Protein AF-U5Q0B5-F1 (afdb_monomer)

Nearest PDB structures (foldseek):
  4e53-assembly2_B  TM=5.653E-01  e=2.536E-11  Mus musculus
  1niw-assembly3_E  TM=5.092E-01  e=6.511E-11  Rattus norvegicus
  5dow-assembly3_E  TM=4.944E-01  e=7.383E-11  Homo sapiens
  3g43-assembly1_C  TM=4.652E-01  e=4.755E-11  Homo sapiens
  2kne-assembly1_A  TM=4.342E-01  e=1.300E-10  Homo sapiens

Solvent-accessible surface area (backbone atoms only — not comparable to full-atom values): 6148 Å² total; per-residue (Å²): 112,44,41,58,68,56,52,50,52,52,40,45,73,73,74,41,85,78,51,74,65,56,39,47,51,61,40,63,76,46,30,84,84,69,79,79,38,35,40,71,73,34,46,49,53,48,49,58,51,46,62,61,58,72,70,29,67,60,61,58,47,55,55,45,52,69,35,21,78,85,67,80,85,58,69,45,74,69,36,48,53,51,46,42,61,69,72,67,54,81,73,48,71,70,60,51,54,50,56,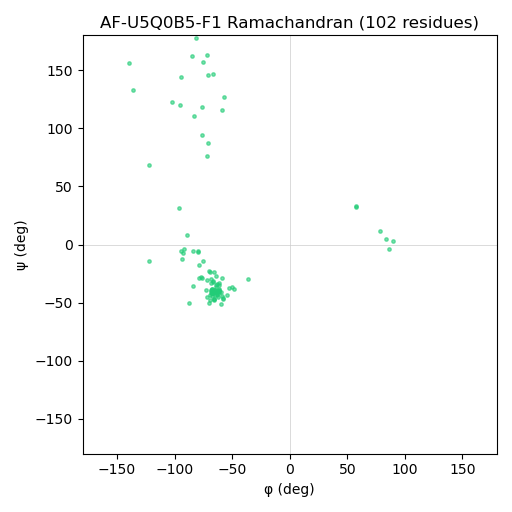54,63,73,74,107

Foldseek 3Di:
DAALVNVQVVCVVVVHHDDSVVSQVLCVVQVPVPPRGADPVSVVVSVVVVVVCVVPPVVVVVVVCQQCVVPPVDRDLVSNVVSCVVVVPPPDPVNSVVVVVVVD

InterPro domains:
  IPR002048 EF-hand domain [PF13405] (59-88)
  IPR002048 EF-hand domain [PF13833] (1-49)
  IPR002048 EF-hand domain [PS50222] (18-53)
  IPR002048 EF-hand domain [PS50222] (55-90)
  IPR002048 EF-hand domain [SM00054] (22-50)
  IPR002048 EF-hand domain [SM00054] (59-87)
  IPR002048 EF-hand domain [cd00051] (2-48)
  IPR011992 EF-hand domain pair [SSF47473] (2-103)
  IPR018247 EF-Hand 1, calcium-binding site [PS00018] (31-43)
  IPR018247 EF-Hand 1, calcium-binding site [PS00018] (68-80)
  IPR050230 Calmodulin/Myosin light chain/Troponin C-like [PTHR23048] (1-103)

Sequence (104 aa):
QITTKELGTVMRSLGQNPSESELQDMINEVDADNNGTIDFPEFLTMMARKMKDTDSEEEIREAFKVFDRDNNGFISAAELRHVMTSIGEKLTDDGFYEMIREAE

pLDDT: mean 73.22, std 9.58, range [50.31, 88.12]

Radius of gyration: 20.81 Å; Cα contacts (8 Å, |Δi|>4): 68; chains: 1; bounding box: 41×22×54 Å

Structure (mmCIF, N/CA/C/O backbone):
data_AF-U5Q0B5-F1
#
_entry.id   AF-U5Q0B5-F1
#
loop_
_atom_site.group_PDB
_atom_site.id
_atom_site.type_symbol
_atom_site.label_atom_id
_atom_site.label_alt_id
_atom_site.label_comp_id
_atom_site.label_asym_id
_atom_site.label_entity_id
_atom_site.label_seq_id
_atom_site.pdbx_PDB_ins_code
_atom_site.Cartn_x
_atom_site.Cartn_y
_atom_site.Cartn_z
_atom_site.occupancy
_atom_site.B_iso_or_equiv
_atom_site.auth_seq_id
_atom_site.auth_comp_id
_atom_site.auth_asym_id
_atom_site.auth_atom_id
_atom_site.pdbx_PDB_model_num
ATOM 1 N N . GLN A 1 1 ? -18.961 6.735 15.222 1.00 72.88 1 GLN A N 1
ATOM 2 C CA . GLN A 1 1 ? -18.590 5.349 15.539 1.00 72.88 1 GLN A CA 1
ATOM 3 C C . GLN A 1 1 ? -18.920 4.524 14.316 1.00 72.88 1 GLN A C 1
ATOM 5 O O . GLN A 1 1 ? -20.051 4.593 13.853 1.00 72.88 1 GLN A O 1
ATOM 10 N N . ILE A 1 2 ? -17.909 3.887 13.742 1.00 77.50 2 ILE A N 1
ATOM 11 C CA . ILE A 1 2 ? -17.951 3.075 12.531 1.00 77.50 2 ILE A CA 1
ATOM 12 C C . ILE A 1 2 ? -17.937 1.624 12.990 1.00 77.50 2 ILE A C 1
ATOM 14 O O . ILE A 1 2 ? -17.033 1.186 13.699 1.00 77.50 2 ILE A O 1
ATOM 18 N N . THR A 1 3 ? -18.954 0.879 12.593 1.00 82.88 3 THR A N 1
ATOM 19 C CA . THR A 1 3 ? -19.077 -0.548 12.897 1.00 82.88 3 THR A CA 1
ATOM 20 C C . THR A 1 3 ? -18.325 -1.409 11.877 1.00 82.88 3 THR A C 1
ATOM 22 O O . THR A 1 3 ? -18.074 -0.977 10.749 1.00 82.88 3 THR A O 1
ATOM 25 N N . THR A 1 4 ? -18.042 -2.673 12.217 1.00 82.25 4 THR A N 1
ATOM 26 C CA . THR A 1 4 ? -17.486 -3.681 11.282 1.00 82.25 4 THR A CA 1
ATOM 27 C C . THR A 1 4 ? -18.245 -3.740 9.955 1.00 82.25 4 THR A C 1
ATOM 29 O O . THR A 1 4 ? -17.649 -3.858 8.883 1.00 82.25 4 THR A O 1
ATOM 32 N N . LYS A 1 5 ? -19.575 -3.607 10.001 1.00 83.31 5 LYS A N 1
ATOM 33 C CA . LYS A 1 5 ? -20.444 -3.626 8.816 1.00 83.31 5 LYS A CA 1
ATOM 34 C C . LYS A 1 5 ? -20.245 -2.409 7.917 1.00 83.31 5 LYS A C 1
ATOM 36 O O . LYS A 1 5 ? -20.224 -2.548 6.691 1.00 83.31 5 LYS A O 1
ATOM 41 N N . GLU A 1 6 ? -20.115 -1.229 8.511 1.00 83.19 6 GLU A N 1
ATOM 42 C CA . GLU A 1 6 ? -19.875 0.015 7.777 1.00 83.19 6 GLU A CA 1
ATOM 43 C C . GLU A 1 6 ? -18.473 0.016 7.168 1.00 83.19 6 GLU A C 1
ATOM 45 O O . GLU A 1 6 ? -18.335 0.286 5.974 1.00 83.19 6 GLU A O 1
ATOM 50 N N . LEU A 1 7 ? -17.462 -0.417 7.930 1.00 80.88 7 LEU A N 1
ATOM 51 C CA . LEU A 1 7 ? -16.097 -0.598 7.433 1.00 80.88 7 LEU A CA 1
ATOM 52 C C . LEU A 1 7 ? -16.052 -1.572 6.244 1.00 80.88 7 LEU A C 1
ATOM 54 O O . LEU A 1 7 ? -15.496 -1.252 5.194 1.00 80.88 7 LEU A O 1
ATOM 58 N N . GLY A 1 8 ? -16.720 -2.723 6.356 1.00 81.62 8 GLY A N 1
ATOM 59 C CA . GLY A 1 8 ? -16.806 -3.700 5.271 1.00 81.62 8 GLY A CA 1
ATOM 60 C C . GLY A 1 8 ? -17.526 -3.176 4.029 1.00 81.62 8 GLY A C 1
ATOM 61 O O . GLY A 1 8 ? -17.159 -3.521 2.908 1.00 81.62 8 GLY A O 1
ATOM 62 N N . THR A 1 9 ? -18.535 -2.320 4.203 1.00 83.38 9 THR A N 1
ATOM 63 C CA . THR A 1 9 ? -19.243 -1.686 3.079 1.00 83.38 9 THR A CA 1
ATOM 64 C C . THR A 1 9 ? -18.330 -0.720 2.327 1.00 83.38 9 THR A C 1
ATOM 66 O O . THR A 1 9 ? -18.306 -0.734 1.094 1.00 83.38 9 THR A O 1
ATOM 69 N N . VAL A 1 10 ? -17.531 0.066 3.052 1.00 79.00 10 VAL A N 1
ATOM 70 C CA . VAL A 1 10 ? -16.546 0.977 2.455 1.00 79.00 10 VAL A CA 1
ATOM 71 C C . VAL A 1 10 ? -15.452 0.193 1.730 1.00 79.00 10 VAL A C 1
ATOM 73 O O . VAL A 1 10 ? -15.172 0.482 0.571 1.00 79.00 10 VAL A O 1
ATOM 76 N N . MET A 1 11 ? -14.887 -0.849 2.346 1.00 76.19 11 MET A N 1
ATOM 77 C CA . MET A 1 11 ? -13.821 -1.648 1.725 1.00 76.19 11 MET A CA 1
ATOM 78 C C . MET A 1 11 ? -14.284 -2.372 0.456 1.00 76.19 11 MET A C 1
ATOM 80 O O . MET A 1 11 ? -13.583 -2.329 -0.554 1.00 76.19 11 MET A O 1
ATOM 84 N N . ARG A 1 12 ? -15.502 -2.928 0.459 1.00 81.75 12 ARG A N 1
ATOM 85 C CA . ARG A 1 12 ? -16.125 -3.497 -0.750 1.00 81.75 12 ARG A CA 1
ATOM 86 C C . ARG A 1 12 ? -16.388 -2.467 -1.837 1.00 81.75 12 ARG A C 1
ATOM 88 O O . ARG A 1 12 ? -16.212 -2.774 -3.012 1.00 81.75 12 ARG A O 1
ATOM 95 N N . SER A 1 13 ? -16.734 -1.239 -1.463 1.00 69.69 13 SER A N 1
ATOM 96 C CA . SER A 1 13 ? -16.897 -0.140 -2.425 1.00 69.69 13 SER A CA 1
ATOM 97 C C . SER A 1 13 ? -15.564 0.319 -3.032 1.00 69.69 13 SER A C 1
ATOM 99 O O . SER A 1 13 ? -15.553 0.853 -4.136 1.00 69.69 13 SER A O 1
ATOM 101 N N . LEU A 1 14 ? -14.444 0.067 -2.347 1.00 72.06 14 LEU A N 1
ATOM 102 C CA . LEU A 1 14 ? -13.0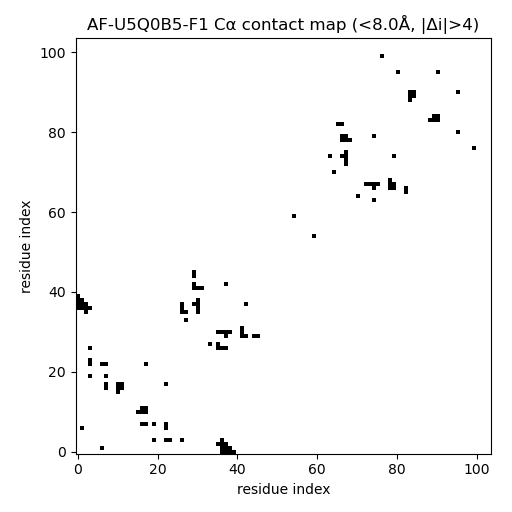77 0.306 -2.828 1.00 72.06 14 LEU A CA 1
ATOM 103 C C . LEU A 1 14 ? -12.486 -0.901 -3.587 1.00 72.06 14 LEU A C 1
ATOM 105 O O . LEU A 1 14 ? -11.301 -0.908 -3.901 1.00 72.06 14 LEU A O 1
ATOM 109 N N . GLY A 1 15 ? -13.294 -1.928 -3.880 1.00 75.88 15 GLY A N 1
ATOM 110 C CA . GLY A 1 15 ? -12.875 -3.113 -4.639 1.00 75.88 15 GLY A CA 1
ATOM 111 C C . GLY A 1 15 ? -12.179 -4.202 -3.815 1.00 75.88 15 GLY A C 1
ATOM 112 O O . GLY A 1 15 ? -11.739 -5.202 -4.376 1.00 75.88 15 GLY A O 1
ATOM 113 N N . GLN A 1 16 ? -12.095 -4.046 -2.493 1.00 77.31 16 GLN A N 1
ATOM 114 C CA . GLN A 1 16 ? -11.525 -5.044 -1.584 1.00 77.31 16 GLN A CA 1
ATOM 115 C C . GLN A 1 16 ? -12.633 -5.934 -1.013 1.00 77.31 16 GLN A C 1
ATOM 117 O O . GLN A 1 16 ? -13.715 -5.446 -0.713 1.00 77.31 16 GLN A O 1
ATOM 122 N N . ASN A 1 17 ? -12.395 -7.228 -0.792 1.00 82.44 17 ASN A N 1
ATOM 123 C CA . ASN A 1 17 ? -13.416 -8.119 -0.222 1.00 82.44 17 ASN A CA 1
ATOM 124 C C . ASN A 1 17 ? -12.952 -8.789 1.083 1.00 82.44 17 ASN A C 1
ATOM 126 O O . ASN A 1 17 ? -12.732 -10.000 1.087 1.00 82.44 17 ASN A O 1
ATOM 130 N N . PRO A 1 18 ? -12.795 -8.016 2.175 1.00 83.25 18 PRO A N 1
ATOM 131 C CA . PRO A 1 18 ? -12.374 -8.559 3.460 1.00 83.25 18 PRO A CA 1
ATOM 132 C C . PRO A 1 18 ? -13.477 -9.411 4.103 1.00 83.25 18 PRO A C 1
ATOM 134 O O . PRO A 1 18 ? -14.676 -9.119 3.990 1.00 83.25 18 PRO A O 1
ATOM 137 N N . SER A 1 19 ? -13.054 -10.457 4.803 1.00 88.12 19 SER A N 1
ATOM 138 C CA . SER A 1 19 ? -13.883 -11.300 5.663 1.00 88.12 19 SER A CA 1
ATOM 139 C C . SER A 1 19 ? -14.289 -10.579 6.955 1.00 88.12 19 SER A C 1
ATOM 141 O O . SER A 1 19 ? -13.694 -9.576 7.343 1.00 88.12 19 SER A O 1
ATOM 143 N N . GLU A 1 20 ? -15.306 -11.089 7.659 1.00 85.19 20 GLU A N 1
ATOM 144 C CA . GLU A 1 20 ? -15.704 -10.517 8.957 1.00 85.19 20 GLU A CA 1
ATOM 145 C C . GLU A 1 20 ? -14.586 -10.590 10.003 1.00 85.19 20 GLU A C 1
ATOM 147 O O . GLU A 1 20 ? -14.465 -9.670 10.805 1.00 85.19 20 GLU A O 1
ATOM 152 N N . SER A 1 21 ? -13.752 -11.637 9.968 1.00 85.50 21 SER A N 1
ATOM 153 C CA . SER A 1 21 ? -12.594 -11.753 10.863 1.00 85.50 21 SER A CA 1
ATOM 154 C C . SER A 1 21 ? -11.568 -10.665 10.573 1.00 85.50 21 SER A C 1
ATOM 156 O O . SER A 1 21 ? -11.167 -9.968 11.491 1.00 85.50 21 SER A O 1
ATOM 158 N N . GLU A 1 22 ? -11.214 -10.454 9.301 1.00 82.44 22 GLU A N 1
ATOM 159 C CA . GLU A 1 22 ? -10.272 -9.394 8.914 1.00 82.44 22 GLU A CA 1
ATOM 160 C C . GLU A 1 22 ? -10.807 -8.010 9.286 1.00 82.44 22 GLU A C 1
ATOM 162 O O . GLU A 1 22 ? -10.066 -7.174 9.787 1.00 82.44 22 GLU A O 1
ATOM 167 N N . LEU A 1 23 ? -12.108 -7.768 9.106 1.00 83.75 23 LEU A N 1
ATOM 168 C CA . LEU A 1 23 ? -12.731 -6.516 9.535 1.00 83.75 23 LEU A CA 1
ATOM 169 C C . LEU A 1 23 ? -12.671 -6.339 11.052 1.00 83.75 23 LEU A C 1
ATOM 171 O O . LEU A 1 23 ? -12.441 -5.228 11.517 1.00 83.75 23 LEU A O 1
ATOM 175 N N . GLN A 1 24 ? -12.883 -7.409 11.818 1.00 84.62 24 GLN A N 1
ATOM 176 C CA . GLN A 1 24 ? -12.796 -7.362 13.272 1.00 84.62 24 GLN A CA 1
ATOM 177 C C . GLN A 1 24 ? -11.358 -7.125 13.740 1.00 84.62 24 GLN A C 1
ATOM 179 O O . GLN A 1 24 ? -11.146 -6.307 14.629 1.00 84.62 24 GLN A O 1
ATOM 184 N N . ASP A 1 25 ? -10.383 -7.781 13.115 1.00 83.94 25 ASP A N 1
ATOM 185 C CA . ASP A 1 25 ? -8.961 -7.602 13.410 1.00 83.94 25 ASP A CA 1
ATOM 186 C C . ASP A 1 25 ? -8.518 -6.165 13.099 1.00 83.94 25 ASP A C 1
ATOM 188 O O . ASP A 1 25 ? -7.891 -5.519 13.934 1.00 83.94 25 ASP A O 1
ATOM 192 N N . MET A 1 26 ? -8.958 -5.607 11.966 1.00 78.69 26 MET A N 1
ATOM 193 C CA . MET A 1 26 ? -8.703 -4.209 11.603 1.00 78.69 26 MET A CA 1
ATOM 194 C C . MET A 1 26 ? -9.295 -3.207 12.599 1.00 78.69 26 MET A C 1
ATOM 196 O O . MET A 1 26 ? -8.701 -2.152 12.813 1.00 78.69 26 MET A O 1
ATOM 200 N N . ILE A 1 27 ? -10.458 -3.504 13.190 1.00 83.00 27 ILE A N 1
ATOM 201 C CA . ILE A 1 27 ? -11.021 -2.679 14.267 1.00 83.00 27 ILE A CA 1
ATOM 202 C C . ILE A 1 27 ? -10.183 -2.833 15.531 1.00 83.00 27 ILE A C 1
ATOM 204 O O . ILE A 1 27 ? -9.745 -1.830 16.080 1.00 83.00 27 ILE A O 1
ATOM 208 N N . ASN A 1 28 ? -9.899 -4.064 15.956 1.00 83.94 28 ASN A N 1
ATOM 209 C CA . ASN A 1 28 ? -9.149 -4.341 17.183 1.00 83.94 28 ASN A CA 1
ATOM 210 C C . ASN A 1 28 ? -7.745 -3.705 17.186 1.00 83.94 28 ASN A C 1
ATOM 212 O O . ASN A 1 28 ? -7.210 -3.395 18.246 1.00 83.94 28 ASN A O 1
ATOM 216 N N . GLU A 1 29 ? -7.131 -3.513 16.016 1.00 81.62 29 GLU A N 1
ATOM 217 C CA . GLU A 1 29 ? -5.824 -2.858 15.889 1.00 81.62 29 GLU A CA 1
ATOM 218 C C . GLU A 1 29 ? -5.832 -1.353 16.196 1.00 81.62 29 GLU A C 1
ATOM 220 O O . GLU A 1 29 ? -4.777 -0.793 16.514 1.00 81.62 29 GLU A O 1
ATOM 225 N N . VAL A 1 30 ? -6.983 -0.688 16.061 1.00 79.06 30 VAL A N 1
ATOM 226 C CA . VAL A 1 30 ? -7.110 0.775 16.194 1.00 79.06 30 VAL A CA 1
ATOM 227 C C . VAL A 1 30 ? -8.096 1.211 17.275 1.00 79.06 30 VAL A C 1
ATOM 229 O O . VAL A 1 30 ? -8.054 2.371 17.671 1.00 79.06 30 VAL A O 1
ATOM 232 N N . ASP A 1 31 ? -8.931 0.289 17.754 1.00 83.81 31 ASP A N 1
ATOM 233 C CA . ASP A 1 31 ? -9.890 0.444 18.849 1.00 83.81 31 ASP A CA 1
ATOM 234 C C . ASP A 1 31 ? -9.148 0.542 20.192 1.00 83.81 31 ASP A C 1
ATOM 236 O O . ASP A 1 31 ? -8.861 -0.448 20.874 1.00 83.81 31 ASP A O 1
ATOM 240 N N . ALA A 1 32 ? -8.761 1.767 20.548 1.00 82.19 32 ALA A N 1
ATOM 241 C CA . ALA A 1 32 ? -7.962 2.038 21.735 1.00 82.19 32 ALA A CA 1
ATOM 242 C C . ALA A 1 32 ? -8.812 1.982 23.009 1.00 82.19 32 ALA A C 1
ATOM 244 O O . ALA A 1 32 ? -8.298 1.675 24.091 1.00 82.19 32 ALA A O 1
ATOM 245 N N . ASP A 1 33 ? -10.107 2.275 22.891 1.00 83.50 33 ASP A N 1
ATOM 246 C CA . ASP A 1 33 ? -11.049 2.267 24.006 1.00 83.50 33 ASP A CA 1
ATOM 247 C C . ASP A 1 33 ? -11.772 0.916 24.195 1.00 83.50 33 ASP A C 1
ATOM 249 O O . ASP A 1 33 ? -12.448 0.723 25.210 1.00 83.50 33 ASP A O 1
ATOM 253 N N . ASN A 1 34 ? -11.525 -0.053 23.304 1.00 82.62 34 ASN A N 1
ATOM 254 C CA . ASN A 1 34 ? -12.091 -1.406 23.295 1.00 82.62 34 ASN A CA 1
ATOM 255 C C . ASN A 1 34 ? -13.627 -1.403 23.250 1.00 82.62 34 ASN A C 1
ATOM 257 O O . ASN A 1 34 ? -14.283 -2.270 23.844 1.00 82.62 34 ASN A O 1
ATOM 261 N N . ASN A 1 35 ? -14.218 -0.414 22.578 1.00 84.56 35 ASN A N 1
ATOM 262 C CA . ASN A 1 35 ? -15.667 -0.301 22.445 1.00 84.56 35 ASN A CA 1
ATOM 263 C C . ASN A 1 35 ? -16.233 -1.158 21.287 1.00 84.56 35 ASN A C 1
ATOM 265 O O . ASN A 1 35 ? -17.455 -1.274 21.147 1.00 84.56 35 ASN A O 1
ATOM 269 N N . GLY A 1 36 ? -15.366 -1.786 20.484 1.00 81.56 36 GLY A N 1
ATOM 270 C CA . GLY A 1 36 ? -15.711 -2.636 19.344 1.00 81.56 36 GLY A CA 1
ATOM 271 C C . GLY A 1 36 ? -16.108 -1.868 18.079 1.00 81.56 36 GLY A C 1
ATOM 272 O O . GLY A 1 36 ? -16.661 -2.458 17.145 1.00 81.56 36 GLY A O 1
ATOM 273 N N . THR A 1 37 ? -15.877 -0.558 18.040 1.00 82.62 37 THR A N 1
ATOM 274 C CA . THR A 1 37 ? -16.193 0.351 16.933 1.00 82.62 37 THR A CA 1
ATOM 275 C C . THR A 1 37 ? -15.062 1.353 16.738 1.00 82.62 37 THR A C 1
ATOM 277 O O . THR A 1 37 ? -14.329 1.651 17.663 1.00 82.62 37 THR A O 1
ATOM 280 N N . ILE A 1 38 ? -14.934 1.907 15.533 1.00 82.69 38 ILE A N 1
ATOM 281 C CA . ILE A 1 38 ? -13.917 2.925 15.244 1.00 82.69 38 ILE A CA 1
ATOM 282 C C . ILE A 1 38 ? -14.544 4.313 15.390 1.00 82.69 38 ILE A C 1
ATOM 284 O O . ILE A 1 38 ? -15.498 4.664 14.684 1.00 82.69 38 ILE A O 1
ATOM 288 N N . ASP A 1 39 ? -14.035 5.141 16.286 1.00 83.69 39 ASP A N 1
ATOM 289 C CA . ASP A 1 39 ? -14.411 6.545 16.371 1.00 83.69 39 ASP A CA 1
ATOM 290 C C . ASP A 1 39 ? -13.655 7.430 15.355 1.00 83.69 39 ASP A C 1
ATOM 292 O O . ASP A 1 39 ? -12.875 6.967 14.526 1.00 83.69 39 ASP A O 1
ATOM 296 N N . PHE A 1 40 ? -13.959 8.729 15.318 1.00 71.25 40 PHE A N 1
ATOM 297 C CA . PHE A 1 40 ? -13.354 9.619 14.322 1.00 71.25 40 PHE A CA 1
ATOM 298 C C . PHE A 1 40 ? -11.824 9.787 14.506 1.00 71.25 40 PHE A C 1
ATOM 300 O O . PHE A 1 40 ? -11.101 9.663 13.516 1.00 71.25 40 PHE A O 1
ATOM 307 N N . PRO A 1 41 ? -11.299 10.031 15.723 1.00 77.06 41 PRO A N 1
ATOM 308 C CA . PRO A 1 41 ? -9.861 9.959 16.012 1.00 77.06 41 PRO A CA 1
ATOM 309 C C . PRO A 1 41 ? -9.177 8.633 15.630 1.00 77.06 41 PRO A C 1
ATOM 311 O O . P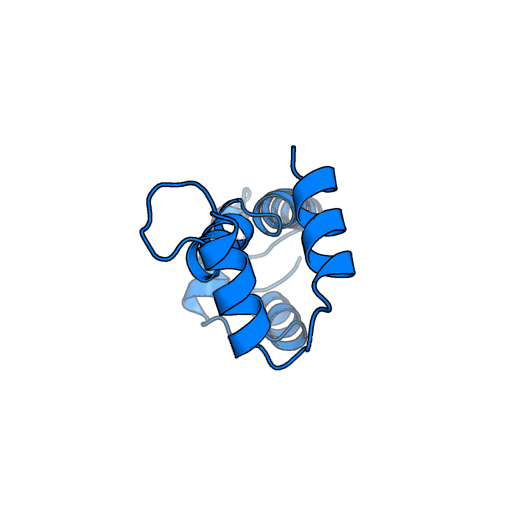RO A 1 41 ? -8.085 8.644 15.050 1.00 77.06 41 PRO A O 1
ATOM 314 N N . GLU A 1 42 ? -9.807 7.498 15.919 1.00 80.19 42 GLU A N 1
ATOM 315 C CA . GLU A 1 42 ? -9.288 6.163 15.602 1.00 80.19 42 GLU A CA 1
ATOM 316 C C . GLU A 1 42 ? -9.274 5.925 14.089 1.00 80.19 42 GLU A C 1
ATOM 318 O O . GLU A 1 42 ? -8.286 5.436 13.541 1.00 80.19 42 GLU A O 1
ATOM 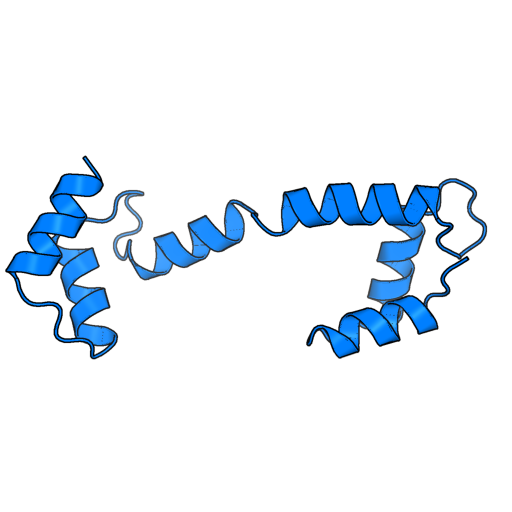323 N N . PHE A 1 43 ? -10.304 6.389 13.377 1.00 73.38 43 PHE A N 1
ATOM 324 C CA . PHE A 1 43 ? -10.363 6.352 11.916 1.00 73.38 43 PHE A CA 1
ATOM 325 C C . PHE A 1 43 ? -9.254 7.186 11.266 1.00 73.38 43 PHE A C 1
ATOM 327 O O . PHE A 1 43 ? -8.661 6.764 10.274 1.00 73.38 43 PHE A O 1
ATOM 334 N N . LEU A 1 44 ? -8.939 8.361 11.820 1.00 73.56 44 LEU A N 1
ATOM 335 C CA . LEU A 1 44 ? -7.830 9.189 11.336 1.00 73.56 44 LEU A CA 1
ATOM 336 C C . LEU A 1 44 ? -6.480 8.509 11.568 1.00 73.56 44 LEU A C 1
ATOM 338 O O . LEU A 1 44 ? -5.630 8.538 10.683 1.00 73.56 44 LEU A O 1
ATOM 342 N N . THR A 1 45 ? -6.298 7.866 12.722 1.00 72.12 45 THR A N 1
ATOM 343 C CA . THR A 1 45 ? -5.095 7.076 13.027 1.00 72.12 45 THR A CA 1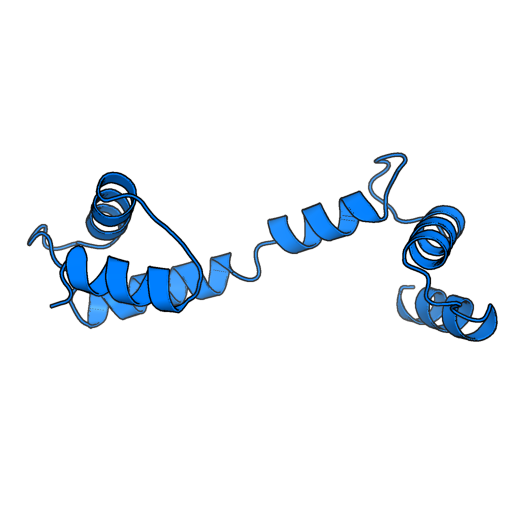
ATOM 344 C C . THR A 1 45 ? -4.951 5.906 12.059 1.00 72.12 45 THR A C 1
ATOM 346 O O . THR A 1 45 ? -3.881 5.705 11.486 1.00 72.12 45 THR A O 1
ATOM 349 N N . MET A 1 46 ? -6.046 5.187 11.809 1.00 72.06 46 MET A N 1
ATOM 350 C CA . MET A 1 46 ? -6.118 4.092 10.848 1.00 72.06 46 MET A CA 1
ATOM 351 C C . MET A 1 46 ? -5.776 4.562 9.430 1.00 72.06 46 MET A C 1
ATOM 353 O O . MET A 1 46 ? -4.907 3.980 8.788 1.00 72.06 46 MET A O 1
ATOM 357 N N . MET A 1 47 ? -6.416 5.630 8.943 1.00 65.19 47 MET A N 1
ATOM 358 C CA . MET A 1 47 ? -6.175 6.176 7.604 1.00 65.19 47 MET A CA 1
ATOM 359 C C . MET A 1 47 ? -4.765 6.746 7.463 1.00 65.19 47 MET A C 1
ATOM 361 O O . MET A 1 47 ? -4.134 6.524 6.439 1.00 65.19 47 MET A O 1
ATOM 365 N N . ALA A 1 48 ? -4.224 7.419 8.480 1.00 66.75 48 ALA A N 1
ATOM 366 C CA . ALA A 1 48 ? -2.851 7.921 8.451 1.00 66.75 48 ALA A CA 1
ATOM 367 C C . ALA A 1 48 ? -1.820 6.783 8.385 1.00 66.75 48 ALA A C 1
ATOM 369 O O . ALA A 1 48 ? -0.807 6.910 7.699 1.00 66.75 48 ALA A O 1
ATOM 370 N N . ARG A 1 49 ? -2.086 5.663 9.068 1.00 65.06 49 ARG A N 1
ATOM 371 C CA . ARG A 1 49 ? -1.258 4.452 9.004 1.00 65.06 49 ARG A CA 1
ATOM 372 C C . ARG A 1 49 ? -1.380 3.786 7.634 1.00 65.06 49 ARG A C 1
ATOM 374 O O . ARG A 1 49 ? -0.379 3.568 6.969 1.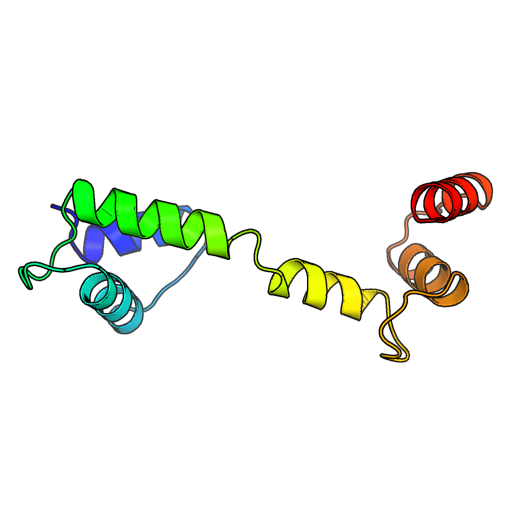00 65.06 49 ARG A O 1
ATOM 381 N N . LYS A 1 50 ? -2.611 3.611 7.148 1.00 60.56 50 LYS A N 1
ATOM 382 C CA . LYS A 1 50 ? -2.891 2.962 5.866 1.00 60.56 50 LYS A CA 1
ATOM 383 C C . LYS A 1 50 ? -2.408 3.775 4.666 1.00 60.56 50 LYS A C 1
ATOM 385 O O . LYS A 1 50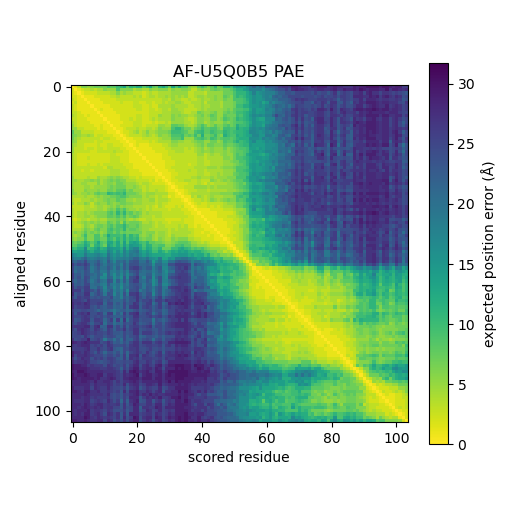 ? -1.872 3.189 3.745 1.00 60.56 50 LYS A O 1
ATOM 390 N N . MET A 1 51 ? -2.514 5.106 4.674 1.00 52.88 51 MET A N 1
ATOM 391 C CA . MET A 1 51 ? -1.930 5.965 3.629 1.00 52.88 51 MET A CA 1
ATOM 392 C C . MET A 1 51 ? -0.400 5.876 3.602 1.00 52.88 51 MET A C 1
ATOM 394 O O . MET A 1 51 ? 0.190 6.036 2.545 1.00 52.88 51 MET A O 1
ATOM 398 N N . LYS A 1 52 ? 0.240 5.568 4.736 1.00 54.97 52 LYS A N 1
ATOM 399 C CA . LYS A 1 52 ? 1.678 5.285 4.795 1.00 54.97 52 LYS A CA 1
ATOM 400 C C . LYS A 1 52 ? 2.024 3.887 4.261 1.00 54.97 52 LYS A C 1
ATOM 402 O O . LYS A 1 52 ? 3.105 3.710 3.716 1.00 54.97 52 LYS A O 1
ATOM 407 N N . ASP A 1 53 ? 1.092 2.942 4.381 1.00 53.22 53 ASP A N 1
ATOM 408 C CA . ASP A 1 53 ? 1.225 1.555 3.917 1.00 53.22 53 ASP A CA 1
ATOM 409 C C . ASP A 1 53 ? 0.643 1.321 2.501 1.00 53.22 53 ASP A C 1
ATOM 411 O O . ASP A 1 53 ? 0.775 0.232 1.956 1.00 53.22 53 ASP A O 1
ATOM 415 N N . THR A 1 54 ? -0.019 2.296 1.867 1.00 50.31 54 THR A N 1
ATOM 416 C CA . THR A 1 54 ? -0.553 2.145 0.489 1.00 50.31 54 THR A CA 1
ATOM 417 C C . THR A 1 54 ? 0.433 2.654 -0.570 1.00 50.31 54 THR A C 1
ATOM 419 O O . THR A 1 54 ? 0.298 2.302 -1.729 1.00 50.31 54 THR A O 1
ATOM 422 N N . ASP A 1 55 ? 1.482 3.373 -0.164 1.00 53.12 55 ASP A N 1
ATOM 423 C CA . ASP A 1 55 ? 2.707 3.579 -0.956 1.00 53.12 55 ASP A CA 1
ATOM 424 C C . ASP A 1 55 ? 3.784 2.557 -0.545 1.00 53.12 55 ASP A C 1
ATOM 426 O O . ASP A 1 55 ? 4.979 2.865 -0.497 1.00 53.12 55 ASP A O 1
ATOM 430 N N . SER A 1 56 ? 3.359 1.355 -0.130 1.00 57.69 56 SER A N 1
ATOM 431 C CA . SER A 1 56 ? 4.269 0.366 0.431 1.00 57.69 56 SER A CA 1
ATOM 432 C C . SER A 1 56 ? 5.367 0.063 -0.567 1.00 57.69 56 SER A C 1
ATOM 434 O O . SER A 1 56 ? 5.120 -0.355 -1.695 1.00 57.69 56 SER A O 1
ATOM 436 N N . GLU A 1 57 ? 6.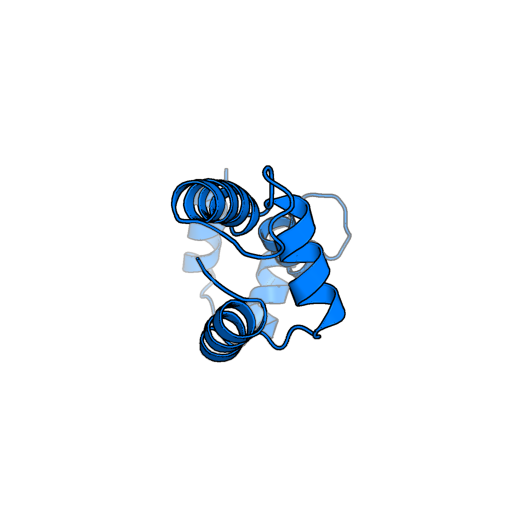597 0.188 -0.090 1.00 59.75 57 GLU A N 1
ATOM 437 C CA . GLU A 1 57 ? 7.805 -0.381 -0.671 1.00 59.75 57 GLU A CA 1
ATOM 438 C C . GLU A 1 57 ? 7.571 -1.770 -1.291 1.00 59.75 57 GLU A C 1
ATOM 440 O O . GLU A 1 57 ? 8.228 -2.115 -2.260 1.00 59.75 57 GLU A O 1
ATOM 445 N N . GLU A 1 58 ? 6.616 -2.552 -0.781 1.00 61.22 58 GLU A N 1
ATOM 446 C CA . GLU A 1 58 ? 6.164 -3.820 -1.351 1.00 61.22 58 GLU A CA 1
ATOM 447 C C . GLU A 1 58 ? 5.517 -3.713 -2.735 1.00 61.22 58 GLU A C 1
ATOM 449 O O . GLU A 1 58 ? 5.878 -4.507 -3.592 1.00 61.22 58 GLU A O 1
ATOM 454 N N . GLU A 1 59 ? 4.641 -2.748 -3.022 1.00 60.53 59 GLU A N 1
ATOM 455 C CA . GLU A 1 59 ? 4.086 -2.580 -4.376 1.00 60.53 59 GLU A CA 1
ATOM 456 C C . GLU A 1 59 ? 5.185 -2.161 -5.359 1.00 60.53 59 GLU A C 1
ATOM 458 O O . GLU A 1 59 ? 5.301 -2.718 -6.451 1.00 60.53 59 GLU A O 1
ATOM 463 N N . ILE A 1 60 ? 6.069 -1.256 -4.927 1.00 69.81 60 ILE A N 1
ATOM 464 C CA . ILE A 1 60 ? 7.235 -0.830 -5.711 1.00 69.81 60 ILE A CA 1
ATOM 465 C C . ILE A 1 60 ? 8.204 -2.000 -5.915 1.00 69.81 60 ILE A C 1
ATOM 467 O O . ILE A 1 60 ? 8.736 -2.167 -7.007 1.00 69.81 60 ILE A O 1
ATOM 471 N N . ARG A 1 61 ? 8.413 -2.847 -4.905 1.00 70.38 61 ARG A N 1
ATOM 472 C CA . ARG A 1 61 ? 9.303 -4.015 -4.960 1.00 70.38 61 ARG A CA 1
ATOM 473 C C . ARG A 1 61 ? 8.718 -5.139 -5.807 1.00 70.38 61 ARG A C 1
ATOM 475 O O . ARG A 1 61 ? 9.461 -5.773 -6.548 1.00 70.38 61 ARG A O 1
ATOM 482 N N . GLU A 1 62 ? 7.417 -5.388 -5.726 1.00 70.56 62 GLU A N 1
ATOM 483 C CA . GLU A 1 62 ? 6.737 -6.356 -6.586 1.00 70.56 62 GLU A CA 1
ATOM 484 C C . GLU A 1 62 ? 6.726 -5.871 -8.038 1.00 70.56 62 GLU A C 1
ATOM 486 O O . GLU A 1 62 ? 7.051 -6.650 -8.932 1.00 70.56 62 GLU A O 1
ATOM 491 N N . ALA A 1 63 ? 6.489 -4.578 -8.283 1.00 68.25 63 ALA A N 1
ATOM 492 C CA . ALA A 1 63 ? 6.681 -3.986 -9.602 1.00 68.25 63 ALA A CA 1
ATOM 493 C C . ALA A 1 63 ? 8.136 -4.144 -10.072 1.00 68.25 63 ALA A C 1
ATOM 495 O O . ALA A 1 63 ? 8.365 -4.577 -11.197 1.00 68.25 63 ALA A O 1
ATOM 496 N N . PHE A 1 64 ? 9.122 -3.893 -9.205 1.00 74.12 64 PHE A N 1
ATOM 497 C CA . PHE A 1 64 ? 10.543 -4.030 -9.533 1.00 74.12 64 PHE A CA 1
ATOM 498 C C . PHE A 1 64 ? 10.917 -5.467 -9.923 1.00 74.12 64 PHE A C 1
ATOM 500 O O . PHE A 1 64 ? 11.626 -5.659 -10.905 1.00 74.12 64 PHE A O 1
ATOM 507 N N . LYS A 1 65 ? 10.372 -6.482 -9.240 1.00 75.19 65 LYS A N 1
ATOM 508 C CA . LYS A 1 65 ? 10.565 -7.909 -9.571 1.00 75.19 65 LYS A CA 1
ATOM 509 C C . LYS A 1 65 ? 9.958 -8.328 -10.909 1.00 75.19 65 LYS A C 1
ATOM 511 O O . LYS A 1 65 ? 10.380 -9.328 -11.485 1.00 75.19 65 LYS A O 1
ATOM 516 N N . VAL A 1 66 ? 8.956 -7.606 -11.413 1.00 75.25 66 VAL A N 1
ATOM 517 C CA . VAL A 1 66 ? 8.437 -7.853 -12.769 1.00 75.25 66 VAL A CA 1
ATOM 518 C C . VAL A 1 66 ? 9.495 -7.489 -13.816 1.00 75.25 66 VAL A C 1
ATOM 520 O O . VAL A 1 66 ? 9.568 -8.145 -14.859 1.00 75.25 66 VAL A O 1
ATOM 523 N N . PHE A 1 67 ? 10.325 -6.483 -13.528 1.00 73.56 67 PHE A N 1
ATOM 524 C CA . PHE A 1 67 ? 11.410 -6.024 -14.392 1.00 73.56 67 PHE A CA 1
ATOM 525 C C . PHE A 1 67 ? 12.727 -6.779 -14.158 1.00 73.56 67 PHE A C 1
ATOM 527 O O . PHE A 1 67 ? 13.289 -7.276 -15.128 1.00 73.56 67 PHE A O 1
ATOM 534 N N . ASP A 1 68 ? 13.189 -6.901 -12.913 1.00 79.44 68 ASP A N 1
ATOM 535 C CA . ASP A 1 68 ? 14.415 -7.609 -12.511 1.00 79.44 68 ASP A CA 1
ATOM 536 C C . ASP A 1 68 ? 14.198 -9.134 -12.535 1.00 79.44 68 ASP A C 1
ATOM 538 O O . ASP A 1 68 ? 13.679 -9.744 -11.595 1.00 79.44 68 ASP A O 1
ATOM 542 N N . ARG A 1 69 ? 14.552 -9.765 -13.657 1.00 75.44 69 ARG A N 1
ATOM 543 C CA . ARG A 1 69 ? 14.296 -11.191 -13.893 1.00 75.44 69 ARG A CA 1
ATOM 544 C C . ARG A 1 69 ? 15.362 -12.070 -13.284 1.00 75.44 69 ARG A C 1
ATOM 546 O O . ARG A 1 69 ? 15.055 -13.185 -12.856 1.00 75.44 69 ARG A O 1
ATOM 553 N N . ASP A 1 70 ? 16.604 -11.609 -13.297 1.00 82.56 70 ASP A N 1
ATOM 554 C CA . ASP A 1 70 ? 17.704 -12.345 -12.692 1.00 82.56 70 ASP A CA 1
ATOM 555 C C . ASP A 1 70 ? 17.760 -12.172 -11.159 1.00 82.56 70 ASP A C 1
ATOM 557 O O . ASP A 1 70 ? 18.480 -12.922 -10.495 1.00 82.56 70 ASP A O 1
ATOM 561 N N . ASN A 1 71 ? 16.905 -11.302 -10.598 1.00 80.12 71 ASN A N 1
ATOM 562 C CA . ASN A 1 71 ? 16.778 -11.002 -9.170 1.00 80.12 71 ASN A CA 1
ATOM 563 C C . ASN A 1 71 ? 18.102 -10.509 -8.569 1.00 80.12 71 ASN A C 1
ATOM 565 O O . ASN A 1 71 ? 18.413 -10.790 -7.405 1.00 80.12 71 ASN A O 1
ATOM 569 N N . ASN A 1 72 ? 18.909 -9.802 -9.363 1.00 83.69 72 ASN A N 1
ATOM 570 C CA . ASN A 1 72 ? 20.183 -9.254 -8.910 1.00 83.69 72 ASN A CA 1
ATOM 571 C C . ASN A 1 72 ? 20.013 -7.945 -8.102 1.00 83.69 72 ASN A C 1
ATOM 573 O O . ASN A 1 72 ? 20.989 -7.456 -7.524 1.00 83.69 72 ASN A O 1
ATOM 577 N N . GLY A 1 73 ? 18.790 -7.405 -8.023 1.00 79.44 73 GLY A N 1
ATOM 578 C CA . GLY A 1 73 ? 18.443 -6.163 -7.332 1.00 79.44 73 GLY A CA 1
ATOM 579 C C . GLY A 1 73 ? 18.551 -4.903 -8.198 1.00 79.44 73 GLY A C 1
ATOM 580 O O . GLY A 1 73 ? 18.330 -3.804 -7.692 1.00 79.44 73 GLY A O 1
ATOM 581 N N . PHE A 1 74 ? 18.875 -5.040 -9.484 1.00 79.25 74 PHE A N 1
ATOM 582 C CA . PHE A 1 74 ? 19.046 -3.968 -10.459 1.00 79.25 74 PHE A CA 1
ATOM 583 C C . PHE A 1 74 ? 18.361 -4.344 -11.774 1.00 79.25 74 PHE A C 1
ATOM 585 O O . PHE A 1 74 ? 18.585 -5.413 -12.327 1.00 79.25 74 PHE A O 1
ATOM 592 N N . ILE A 1 75 ? 17.584 -3.424 -12.345 1.00 78.62 75 ILE A N 1
ATOM 593 C CA . ILE A 1 75 ? 16.985 -3.641 -13.664 1.00 78.62 75 ILE A CA 1
ATOM 594 C C . ILE A 1 75 ? 18.018 -3.279 -14.729 1.00 78.62 75 ILE A C 1
ATOM 596 O O . ILE A 1 75 ? 18.344 -2.106 -14.925 1.00 78.62 75 ILE A O 1
ATOM 600 N N . SER A 1 76 ? 18.522 -4.274 -15.451 1.00 80.19 76 SER A N 1
ATOM 601 C CA . SER A 1 76 ? 19.410 -4.023 -16.583 1.00 80.19 76 SER A CA 1
ATOM 602 C C . SER A 1 76 ? 18.644 -3.511 -17.809 1.00 80.19 76 SER A C 1
ATOM 604 O O . SER A 1 76 ? 17.461 -3.793 -18.019 1.00 80.19 76 SER A O 1
ATOM 606 N N . ALA A 1 77 ? 19.349 -2.815 -18.705 1.00 78.00 77 ALA A N 1
ATOM 607 C CA . ALA A 1 77 ? 18.797 -2.365 -19.984 1.00 78.00 77 ALA A CA 1
ATOM 608 C C . ALA A 1 77 ? 18.155 -3.520 -20.790 1.00 78.00 77 ALA A C 1
ATOM 610 O O . ALA A 1 77 ? 17.120 -3.360 -21.437 1.00 78.00 77 ALA A O 1
ATOM 611 N N . ALA A 1 78 ? 18.749 -4.714 -20.736 1.00 78.50 78 ALA A N 1
ATOM 612 C CA . ALA A 1 78 ? 18.223 -5.886 -21.427 1.00 78.50 78 ALA A CA 1
ATOM 613 C C . ALA A 1 78 ? 16.889 -6.372 -20.831 1.00 78.50 78 ALA A C 1
ATOM 615 O O . ALA A 1 78 ? 15.990 -6.759 -21.581 1.00 78.50 78 ALA A O 1
ATOM 616 N N . GLU A 1 79 ? 16.747 -6.326 -19.508 1.00 78.94 79 GLU A N 1
ATOM 617 C CA . GLU A 1 79 ? 15.545 -6.745 -18.785 1.00 78.94 79 GLU A CA 1
ATOM 618 C C . GLU A 1 79 ? 14.389 -5.770 -18.971 1.00 78.94 79 GLU A C 1
ATOM 620 O O . GLU A 1 79 ? 13.286 -6.185 -19.340 1.00 78.94 79 GLU A O 1
ATOM 625 N N . LEU A 1 80 ? 14.666 -4.470 -18.853 1.00 73.75 80 LEU A N 1
ATOM 626 C CA . LEU A 1 80 ? 13.689 -3.422 -19.133 1.00 73.75 80 LEU A CA 1
ATOM 627 C C . LEU A 1 80 ? 13.164 -3.537 -20.573 1.00 73.75 80 LEU A C 1
ATOM 629 O O . LEU A 1 80 ? 11.954 -3.559 -20.800 1.00 73.75 80 LEU A O 1
ATOM 633 N N . ARG A 1 81 ? 14.060 -3.722 -21.556 1.00 73.69 81 ARG A N 1
ATOM 634 C CA . ARG A 1 81 ? 13.687 -3.909 -22.970 1.00 73.69 81 ARG A CA 1
ATOM 635 C C . ARG A 1 81 ? 12.827 -5.155 -23.184 1.00 73.69 81 ARG A C 1
ATOM 637 O O . ARG A 1 81 ? 11.904 -5.140 -24.001 1.00 73.69 81 ARG A O 1
ATOM 644 N N . HIS A 1 82 ? 13.120 -6.238 -22.468 1.00 73.56 82 HIS A N 1
ATOM 645 C CA . HIS A 1 82 ? 12.382 -7.491 -22.587 1.00 73.56 82 HIS A CA 1
ATOM 646 C C . HIS A 1 82 ? 10.951 -7.374 -22.045 1.00 73.56 82 HIS A C 1
ATOM 648 O O . HIS A 1 82 ? 10.011 -7.869 -22.677 1.00 73.56 82 HIS A O 1
ATOM 654 N N . VAL A 1 83 ? 10.769 -6.705 -20.904 1.00 72.19 83 VAL A N 1
ATOM 655 C CA . VAL A 1 83 ? 9.441 -6.455 -20.326 1.00 72.19 83 VAL A CA 1
ATOM 656 C C . VAL A 1 83 ? 8.632 -5.502 -21.200 1.00 72.19 83 VAL A C 1
ATOM 658 O O . VAL A 1 83 ? 7.498 -5.830 -21.540 1.00 72.19 83 VAL A O 1
ATOM 661 N N . MET A 1 84 ? 9.233 -4.414 -21.691 1.00 68.00 84 MET A N 1
ATOM 662 C CA . MET A 1 84 ? 8.564 -3.483 -22.613 1.00 68.00 84 MET A CA 1
ATOM 663 C C . MET A 1 84 ? 8.118 -4.169 -23.913 1.00 68.00 84 MET A C 1
ATOM 665 O O . MET A 1 84 ? 6.988 -3.992 -24.361 1.00 68.00 84 MET A O 1
ATOM 669 N N . THR A 1 85 ? 8.951 -5.056 -24.469 1.00 67.94 85 THR A N 1
ATOM 670 C CA . THR A 1 85 ? 8.582 -5.850 -25.656 1.00 67.94 85 THR A CA 1
ATOM 671 C C . THR A 1 85 ? 7.445 -6.842 -25.362 1.00 67.94 85 THR A C 1
ATOM 673 O O . THR A 1 85 ? 6.640 -7.133 -26.246 1.00 67.94 85 THR A O 1
ATOM 676 N N . SER A 1 86 ? 7.355 -7.354 -24.128 1.00 61.53 86 SER A N 1
ATOM 677 C CA . SER A 1 86 ? 6.315 -8.305 -23.697 1.00 61.53 86 SER A CA 1
ATOM 678 C C . SER A 1 86 ? 4.968 -7.636 -23.395 1.00 61.53 86 SER A C 1
ATOM 680 O O . SER A 1 86 ? 3.930 -8.265 -23.579 1.00 61.53 86 SER A O 1
ATOM 682 N N . ILE A 1 87 ? 4.974 -6.370 -22.964 1.00 62.97 87 ILE A N 1
ATOM 683 C CA . ILE A 1 87 ? 3.766 -5.578 -22.667 1.00 62.97 87 ILE A CA 1
ATOM 684 C C . ILE A 1 87 ? 3.059 -5.113 -23.957 1.00 62.97 87 ILE A C 1
ATOM 686 O O . ILE A 1 87 ? 1.882 -4.762 -23.938 1.00 62.97 87 ILE A O 1
ATOM 690 N N . GLY A 1 88 ? 3.722 -5.207 -25.114 1.00 52.88 88 GLY A N 1
ATOM 691 C CA . GLY A 1 88 ? 3.104 -4.970 -26.423 1.00 52.88 88 GLY A CA 1
ATOM 692 C C . GLY A 1 88 ? 3.089 -3.504 -26.859 1.00 52.88 88 GLY A C 1
ATOM 693 O O . GLY A 1 88 ? 2.726 -3.219 -28.004 1.00 52.88 88 GLY A O 1
ATOM 694 N N . GLU A 1 89 ? 3.550 -2.582 -26.011 1.00 56.16 89 GLU A N 1
ATOM 695 C CA . GLU A 1 89 ? 3.920 -1.243 -26.453 1.00 56.16 89 GLU A CA 1
ATOM 696 C C . GLU A 1 89 ? 5.275 -1.305 -27.158 1.00 56.16 89 GLU A C 1
ATOM 698 O O . GLU A 1 89 ? 6.296 -1.684 -26.585 1.00 56.16 89 GLU A O 1
ATOM 703 N N . LYS A 1 90 ? 5.295 -0.935 -28.441 1.00 54.22 90 LYS A N 1
ATOM 704 C CA . LYS A 1 90 ? 6.541 -0.721 -29.178 1.00 54.22 90 LYS A CA 1
ATOM 705 C C . LYS A 1 90 ? 7.182 0.565 -28.669 1.00 54.22 90 LYS A C 1
ATOM 707 O O . LYS A 1 90 ? 7.095 1.594 -29.335 1.00 54.22 90 LYS A O 1
ATOM 712 N N . LEU A 1 91 ? 7.803 0.510 -27.495 1.00 58.91 91 LEU A N 1
ATOM 713 C CA . LEU A 1 91 ? 8.721 1.557 -27.082 1.00 58.91 91 LEU A CA 1
ATOM 714 C C . LEU A 1 91 ? 9.823 1.621 -28.145 1.00 58.91 91 LEU A C 1
ATOM 716 O O . LEU A 1 91 ? 10.525 0.640 -28.394 1.00 58.91 91 LEU A O 1
ATOM 720 N N . THR A 1 92 ? 9.902 2.744 -28.851 1.00 64.62 92 THR A N 1
ATOM 721 C CA . THR A 1 92 ? 10.959 2.995 -29.828 1.00 64.62 92 THR A CA 1
ATOM 722 C C . THR A 1 92 ? 12.291 3.108 -29.100 1.00 64.62 92 THR A C 1
ATOM 724 O O . THR A 1 92 ? 12.322 3.618 -27.979 1.00 64.62 92 THR A O 1
ATOM 727 N N . ASP A 1 93 ? 13.381 2.672 -29.736 1.00 67.56 93 ASP A N 1
ATOM 728 C CA . ASP A 1 93 ? 14.720 2.678 -29.127 1.00 67.56 93 ASP A CA 1
ATOM 729 C C . ASP A 1 93 ? 15.058 4.055 -28.507 1.00 67.56 93 ASP A C 1
ATOM 731 O O . ASP A 1 93 ? 15.583 4.111 -27.400 1.00 67.56 93 ASP A O 1
ATOM 735 N N . ASP A 1 94 ? 14.633 5.162 -29.129 1.00 67.88 94 ASP A N 1
ATOM 736 C CA . ASP A 1 94 ? 14.808 6.527 -28.603 1.00 67.88 94 ASP A CA 1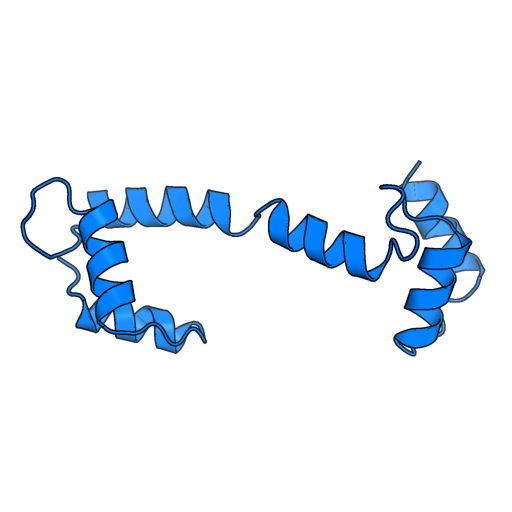
ATOM 737 C C . ASP A 1 94 ? 14.117 6.778 -27.247 1.00 67.88 94 ASP A C 1
ATOM 739 O O . ASP A 1 94 ? 14.711 7.374 -26.352 1.00 67.88 94 ASP A O 1
ATOM 743 N N . GLY A 1 95 ? 12.887 6.287 -27.057 1.00 64.00 95 GLY A N 1
ATOM 744 C CA . GLY A 1 95 ? 12.160 6.435 -25.789 1.00 64.00 95 GLY A CA 1
ATOM 745 C C . GLY A 1 95 ? 12.749 5.555 -24.687 1.00 64.00 95 GLY A C 1
ATOM 746 O O . GLY A 1 95 ? 12.761 5.926 -23.518 1.00 64.00 95 GLY A O 1
ATOM 747 N N . PHE A 1 96 ? 13.314 4.410 -25.071 1.00 65.81 96 PHE A N 1
ATOM 748 C CA . PHE A 1 96 ? 14.028 3.524 -24.158 1.00 65.81 96 PHE A CA 1
ATOM 749 C C . PHE A 1 96 ? 15.330 4.162 -23.645 1.00 65.81 96 PHE A C 1
ATOM 751 O O . PHE A 1 96 ? 15.631 4.076 -22.454 1.00 65.81 96 PHE A O 1
ATOM 758 N N . TYR A 1 97 ? 16.080 4.848 -24.515 1.00 67.38 97 TYR A N 1
ATOM 759 C CA . TYR A 1 97 ? 17.289 5.570 -24.111 1.00 67.38 97 TYR A CA 1
ATOM 760 C C . TYR A 1 97 ? 16.993 6.782 -23.220 1.00 67.38 97 TYR A C 1
ATOM 762 O O . TYR A 1 97 ? 17.786 7.057 -22.321 1.00 67.38 97 TYR A O 1
ATOM 770 N N . GLU A 1 98 ? 15.866 7.477 -23.411 1.00 71.44 98 GLU A N 1
ATOM 771 C CA . GLU A 1 98 ? 15.458 8.536 -22.478 1.00 71.44 98 GLU A CA 1
ATOM 772 C C . GLU A 1 98 ? 15.133 7.985 -21.086 1.00 71.44 98 GLU A C 1
ATOM 774 O O . GLU A 1 98 ? 15.627 8.531 -20.103 1.00 71.44 98 GLU A O 1
ATOM 779 N N . MET A 1 99 ? 14.410 6.862 -20.991 1.00 66.94 99 MET A N 1
ATOM 780 C CA . MET A 1 99 ? 14.090 6.242 -19.697 1.00 66.94 99 MET A CA 1
ATOM 781 C C . MET A 1 99 ? 15.336 5.796 -18.923 1.00 66.94 99 MET A C 1
ATOM 783 O O . MET A 1 99 ? 15.389 5.965 -17.709 1.00 66.94 99 MET A O 1
ATOM 787 N N . ILE A 1 100 ? 16.350 5.253 -19.607 1.00 69.06 100 ILE A N 1
ATOM 788 C CA . ILE A 1 100 ? 17.619 4.888 -18.954 1.00 69.06 100 ILE A CA 1
ATOM 789 C C . ILE A 1 100 ? 18.380 6.133 -18.499 1.00 69.06 100 ILE A C 1
ATOM 791 O O . ILE A 1 100 ? 18.932 6.139 -17.406 1.00 69.06 100 ILE A O 1
ATOM 795 N N . ARG A 1 101 ? 18.382 7.201 -19.303 1.00 72.19 101 ARG A N 1
ATOM 796 C CA . ARG A 1 101 ? 19.091 8.440 -18.964 1.00 72.19 101 ARG A CA 1
ATOM 797 C C . ARG A 1 101 ? 18.462 9.188 -17.786 1.00 72.19 101 ARG A C 1
ATOM 799 O O . ARG A 1 101 ? 19.171 9.909 -17.098 1.00 72.19 101 ARG A O 1
ATOM 806 N N . GLU A 1 102 ? 17.151 9.073 -17.580 1.00 64.31 102 GLU A N 1
ATOM 807 C CA . GLU A 1 102 ? 16.472 9.662 -16.415 1.00 64.31 102 GLU A CA 1
ATOM 808 C C . GLU A 1 102 ? 16.636 8.839 -15.128 1.00 64.31 102 GLU A C 1
ATOM 810 O O . GLU A 1 102 ? 16.409 9.369 -14.042 1.00 64.31 102 GLU A O 1
ATOM 815 N N . ALA A 1 103 ? 17.019 7.565 -15.240 1.00 61.31 103 ALA A N 1
ATOM 816 C CA . ALA A 1 103 ? 17.186 6.656 -14.107 1.00 61.31 103 ALA A CA 1
ATOM 817 C C . ALA A 1 103 ? 18.624 6.606 -13.539 1.00 61.31 103 ALA A C 1
ATOM 819 O O . ALA A 1 103 ? 18.827 5.958 -12.510 1.00 61.31 103 ALA A O 1
ATOM 820 N N . GLU A 1 104 ? 19.598 7.259 -14.191 1.00 51.75 104 GLU A N 1
ATOM 821 C CA . GLU A 1 104 ? 20.997 7.419 -13.732 1.00 51.75 104 GLU A CA 1
ATOM 822 C C . GLU A 1 104 ? 21.229 8.664 -12.859 1.00 51.75 104 GLU A C 1
ATOM 824 O O . GLU A 1 104 ? 20.638 9.734 -13.137 1.00 51.75 104 GLU A O 1
#

Mean predicted aligned error: 14.69 Å

Organism: Gibberella moniliformis (NCBI:txid117187)

Secondary structure (DSSP, 8-state):
-B-HHHHHHHHHHTT----HHHHHHHHHTT-SS-SSSB-HHHHHHHHHHHHHHTT-HHHHHHHHHHH-SS-SSS--HHHHHHHHHHHT----HHHHHHHHHHH-